Protein AF-A0A661SAR0-F1 (afdb_monomer_lite)

pLDDT: mean 76.72, std 15.43, range [34.41, 94.94]

Secondary structure (DSSP, 8-state):
---SSTTS-HHHHHHHHHHHHHHHH---TT------HHHHHHHHHHHHHHHHHTS-HHHHTTTS-HHHHTTT--HHHHHHTS-HHHHHHHHHHHHHHHT-

Sequence (100 aa):
MGKGFSSLSSRLQWFLEGLLHFLFTMGGEDMEIEITPDDVMKIGRKWQQAVLSGLTQKECLTGIPLKERLTGFELKDILAEFSPEEVEACLKKLKKRQRK

Radius of gyration: 23.06 Å; chains: 1; bounding box: 54×29×59 Å

Structure (mmCIF, N/CA/C/O backbone):
data_AF-A0A661SAR0-F1
#
_entry.id   AF-A0A661SAR0-F1
#
loop_
_atom_site.group_PDB
_atom_site.id
_atom_site.type_symbol
_atom_site.label_atom_id
_atom_site.label_alt_id
_atom_site.label_comp_id
_atom_site.label_asym_id
_atom_site.label_entity_id
_atom_site.label_seq_id
_atom_site.pdbx_PDB_ins_code
_atom_site.Cartn_x
_atom_site.Cartn_y
_atom_site.Cartn_z
_atom_site.occupancy
_atom_site.B_iso_or_equiv
_atom_site.auth_seq_id
_atom_site.auth_comp_id
_atom_site.auth_asym_id
_atom_site.auth_atom_id
_atom_site.pdbx_PDB_model_num
ATOM 1 N N . MET A 1 1 ? -6.068 13.661 -17.547 1.00 34.41 1 MET A N 1
ATOM 2 C CA . MET A 1 1 ? -4.591 13.606 -17.458 1.00 34.41 1 MET A CA 1
ATOM 3 C C . MET A 1 1 ? -4.216 13.123 -16.066 1.00 34.41 1 MET A C 1
ATOM 5 O O . MET A 1 1 ? -4.559 13.782 -15.091 1.00 34.41 1 MET A O 1
ATOM 9 N N . GLY A 1 2 ? -3.677 11.906 -15.967 1.00 39.69 2 GLY A N 1
ATOM 10 C CA . GLY A 1 2 ? -3.493 11.188 -14.703 1.00 39.69 2 GLY A CA 1
ATOM 11 C C . GLY A 1 2 ? -2.361 11.762 -13.850 1.00 39.69 2 GLY A C 1
ATOM 12 O O . GLY A 1 2 ? -1.243 11.928 -14.323 1.00 39.69 2 GLY A O 1
ATOM 13 N N . LYS A 1 3 ? -2.653 12.023 -12.573 1.00 41.69 3 LYS A N 1
ATOM 14 C CA . LYS A 1 3 ? -1.710 12.463 -11.529 1.00 41.69 3 LYS A CA 1
ATOM 15 C C . LYS A 1 3 ? -0.829 11.303 -11.021 1.00 41.69 3 LYS A C 1
ATOM 17 O O . LYS A 1 3 ? -0.718 11.098 -9.820 1.00 41.69 3 LYS A O 1
ATOM 22 N N . GLY A 1 4 ? -0.269 10.498 -11.926 1.00 49.50 4 GLY A N 1
ATOM 23 C CA . GLY A 1 4 ? 0.465 9.273 -11.570 1.00 49.50 4 GLY A CA 1
ATOM 24 C C . GLY A 1 4 ? 1.866 9.518 -10.999 1.00 49.50 4 GLY A C 1
ATOM 25 O O . GLY A 1 4 ? 2.339 8.729 -10.192 1.00 49.50 4 GLY A O 1
ATOM 26 N N . PHE A 1 5 ? 2.509 10.630 -11.373 1.00 48.22 5 PHE A N 1
ATOM 27 C CA . PHE A 1 5 ? 3.904 10.930 -11.005 1.00 48.22 5 PHE A CA 1
ATOM 28 C C . PHE A 1 5 ? 4.059 12.091 -10.013 1.00 48.22 5 PHE A C 1
ATOM 30 O O . PHE A 1 5 ? 5.106 12.242 -9.394 1.00 48.22 5 PHE A O 1
ATOM 37 N N . SER A 1 6 ? 3.009 12.887 -9.802 1.00 48.53 6 SER A N 1
ATOM 38 C CA . SER A 1 6 ? 3.043 14.103 -8.975 1.00 48.53 6 SER A CA 1
ATOM 39 C C . SER A 1 6 ? 3.089 13.855 -7.458 1.00 48.53 6 SER A C 1
ATOM 41 O O . SER A 1 6 ? 3.117 14.814 -6.693 1.00 48.53 6 SER A O 1
ATOM 43 N N . SER A 1 7 ? 3.055 12.596 -7.010 1.00 51.66 7 SER A N 1
ATOM 44 C CA . SER A 1 7 ? 3.218 12.214 -5.598 1.00 51.66 7 SER A CA 1
ATOM 45 C C . SER A 1 7 ? 4.611 11.668 -5.270 1.00 51.66 7 SER A C 1
ATOM 47 O O . SER A 1 7 ? 4.853 11.279 -4.129 1.00 51.66 7 SER A O 1
ATOM 49 N N . LEU A 1 8 ? 5.520 11.594 -6.247 1.00 56.88 8 LEU A N 1
ATOM 50 C CA . LEU A 1 8 ? 6.903 11.195 -6.001 1.00 56.88 8 LEU A CA 1
ATOM 51 C C . LEU A 1 8 ? 7.660 12.376 -5.388 1.00 56.88 8 LEU A C 1
ATOM 53 O O . LEU A 1 8 ? 7.416 13.532 -5.732 1.00 56.88 8 LEU A O 1
ATOM 57 N N . SER A 1 9 ? 8.580 12.098 -4.462 1.00 68.31 9 SER A N 1
ATOM 58 C CA . SER A 1 9 ? 9.439 13.154 -3.926 1.00 68.31 9 SER A CA 1
ATOM 59 C C . SER A 1 9 ? 10.202 13.818 -5.075 1.00 68.31 9 SER A C 1
ATOM 61 O O . SER A 1 9 ? 10.620 13.145 -6.019 1.00 68.31 9 SER A O 1
ATOM 63 N N . SER A 1 10 ? 10.420 15.131 -4.999 1.00 66.25 10 SER A N 1
ATOM 64 C CA . SER A 1 10 ? 11.092 15.890 -6.065 1.00 66.25 10 SER A CA 1
ATOM 65 C C . SER A 1 10 ? 12.470 15.313 -6.424 1.00 66.25 10 SER A C 1
ATOM 67 O O . SER A 1 10 ? 12.902 15.410 -7.567 1.00 66.25 10 SER A O 1
ATOM 69 N N . ARG A 1 11 ? 13.134 14.638 -5.472 1.00 58.91 11 ARG A N 1
ATOM 70 C CA . ARG A 1 11 ? 14.378 13.886 -5.703 1.00 58.91 11 ARG A CA 1
ATOM 71 C C . ARG A 1 11 ? 14.185 12.637 -6.559 1.00 58.91 11 ARG A C 1
ATOM 73 O O . ARG A 1 11 ? 15.018 12.374 -7.417 1.00 58.91 11 ARG A O 1
ATOM 80 N N . LEU A 1 12 ? 13.123 11.868 -6.326 1.00 68.00 12 LEU A N 1
ATOM 81 C CA . LEU A 1 12 ? 12.833 10.670 -7.108 1.00 68.00 12 LEU A CA 1
ATOM 82 C C . LEU A 1 12 ? 12.342 11.041 -8.509 1.00 68.00 12 LEU A C 1
ATOM 84 O O . LEU A 1 12 ? 12.770 10.418 -9.469 1.00 68.00 12 LEU A O 1
ATOM 88 N N . GLN A 1 13 ? 11.528 12.091 -8.645 1.00 65.38 13 GLN A N 1
ATOM 89 C CA . GLN A 1 13 ? 11.133 12.593 -9.961 1.00 65.38 13 GLN A CA 1
ATOM 90 C C . GLN A 1 13 ? 12.352 13.057 -10.771 1.00 65.38 13 GLN A C 1
ATOM 92 O O . GLN A 1 13 ? 12.526 12.605 -11.897 1.00 65.38 13 GLN A O 1
ATOM 97 N N . TRP A 1 14 ? 13.240 13.860 -10.171 1.00 71.12 14 TRP A N 1
ATOM 98 C CA . TRP A 1 14 ? 14.493 14.278 -10.808 1.00 71.12 14 TRP A CA 1
ATOM 99 C C . TRP A 1 14 ? 15.385 13.087 -11.183 1.00 71.12 14 TRP A C 1
ATOM 101 O O . TRP A 1 14 ? 15.951 13.056 -12.270 1.00 71.12 14 TRP A O 1
ATOM 111 N N . PHE A 1 15 ? 15.482 12.078 -10.313 1.00 75.56 15 PHE A N 1
ATOM 112 C CA . PHE A 1 15 ? 16.253 10.866 -10.591 1.00 75.56 15 PHE A CA 1
ATOM 113 C C . PHE A 1 15 ? 15.663 10.058 -11.754 1.00 75.56 15 PHE A C 1
ATOM 115 O O . PHE A 1 15 ? 16.409 9.586 -12.603 1.00 75.56 15 PHE A O 1
ATOM 122 N N . LEU A 1 16 ? 14.338 9.916 -11.816 1.00 75.00 16 LEU A N 1
ATOM 123 C CA . LEU A 1 16 ? 13.649 9.203 -12.892 1.00 75.00 16 LEU A CA 1
ATOM 124 C C . LEU A 1 16 ? 13.724 9.953 -14.221 1.00 75.00 16 LEU A C 1
ATOM 126 O O . LEU A 1 16 ? 13.999 9.335 -15.245 1.00 75.00 16 LEU A O 1
ATOM 130 N N . GLU A 1 17 ? 13.525 11.270 -14.205 1.00 71.31 17 GLU A N 1
ATOM 131 C CA . GLU A 1 17 ? 13.712 12.127 -15.378 1.00 71.31 17 GLU A CA 1
ATOM 132 C C . GLU A 1 17 ? 15.163 12.077 -15.857 1.00 71.31 17 GLU A C 1
ATOM 134 O O . GLU A 1 17 ? 15.395 11.904 -17.047 1.00 71.31 17 GLU A O 1
ATOM 139 N N . GLY A 1 18 ? 16.136 12.135 -14.944 1.00 72.62 18 GLY A N 1
ATOM 140 C CA . GLY A 1 18 ? 17.557 12.014 -15.263 1.00 72.62 18 GLY A CA 1
ATOM 141 C C . GLY A 1 18 ? 17.934 10.638 -15.809 1.00 72.62 18 GLY A C 1
ATOM 142 O O . GLY A 1 18 ? 18.691 10.554 -16.768 1.00 72.62 18 GLY A O 1
ATOM 143 N N . LEU A 1 19 ? 17.377 9.562 -15.251 1.00 72.94 19 LEU A N 1
ATOM 144 C CA . LEU A 1 19 ? 17.619 8.193 -15.707 1.00 72.94 19 LEU A CA 1
ATOM 145 C C . LEU A 1 19 ? 16.990 7.934 -17.078 1.00 72.94 19 LEU A C 1
ATOM 147 O O . LEU A 1 19 ? 17.642 7.349 -17.936 1.00 72.94 19 LEU A O 1
ATOM 151 N N . LEU A 1 20 ? 15.753 8.383 -17.305 1.00 71.75 20 LEU A N 1
ATOM 152 C CA . LEU A 1 20 ? 15.110 8.294 -18.616 1.00 71.75 20 LEU A CA 1
ATOM 153 C C . LEU A 1 20 ? 15.864 9.152 -19.625 1.00 71.75 20 LEU A C 1
ATOM 155 O O . LEU A 1 20 ? 16.216 8.657 -20.687 1.00 71.75 20 LEU A O 1
ATOM 159 N N . HIS A 1 21 ? 16.181 10.402 -19.281 1.00 65.38 21 HIS A N 1
ATOM 160 C CA . HIS A 1 21 ? 16.972 11.271 -20.141 1.00 65.38 21 HIS A CA 1
ATOM 161 C C . HIS A 1 21 ? 18.305 10.616 -20.490 1.00 65.38 21 HIS A C 1
ATOM 163 O O . HIS A 1 21 ? 18.614 10.526 -21.666 1.00 65.38 21 HIS A O 1
ATOM 169 N N . PHE A 1 22 ? 19.042 10.070 -19.521 1.00 62.88 22 PHE A N 1
ATOM 170 C CA . PHE A 1 22 ? 20.293 9.343 -19.744 1.00 62.88 22 PHE A CA 1
ATOM 171 C C . PHE A 1 22 ? 20.112 8.123 -20.656 1.00 62.88 22 PHE A C 1
ATOM 173 O O . PHE A 1 22 ? 20.861 7.978 -21.614 1.00 62.88 22 PHE A O 1
ATOM 180 N N . LEU A 1 23 ? 19.098 7.284 -20.423 1.00 60.62 23 LEU A N 1
ATOM 181 C CA . LEU A 1 23 ? 18.803 6.121 -21.272 1.00 60.62 23 LEU A CA 1
ATOM 182 C C . LEU A 1 23 ? 18.413 6.520 -22.705 1.00 60.62 23 LEU A C 1
ATOM 184 O O . LEU A 1 23 ? 18.756 5.809 -23.641 1.00 60.62 23 LEU A O 1
ATOM 188 N N . PHE A 1 24 ? 17.735 7.658 -22.882 1.00 60.47 24 PHE A N 1
ATOM 189 C CA . PHE A 1 24 ? 17.314 8.168 -24.191 1.00 60.47 24 PHE A CA 1
ATOM 190 C C . PHE A 1 24 ? 18.344 9.094 -24.869 1.00 60.47 24 PHE A C 1
ATOM 192 O O . PHE A 1 24 ? 18.229 9.331 -26.066 1.00 60.47 24 PHE A O 1
ATOM 199 N N . THR A 1 25 ? 19.345 9.615 -24.147 1.00 57.81 25 THR A N 1
ATOM 200 C CA . THR A 1 25 ? 20.407 10.495 -24.693 1.00 57.81 25 THR A CA 1
ATOM 201 C C . THR A 1 25 ? 21.759 9.812 -24.848 1.00 57.81 25 THR A C 1
ATOM 203 O O . THR A 1 25 ? 22.524 10.208 -25.718 1.00 57.81 25 THR A O 1
ATOM 206 N N . MET A 1 26 ? 22.036 8.740 -24.098 1.00 47.00 26 MET A N 1
ATOM 207 C CA . MET A 1 26 ? 23.138 7.804 -24.378 1.00 47.00 26 MET A CA 1
ATOM 208 C C . MET A 1 26 ? 22.788 6.821 -25.511 1.00 47.00 26 MET A C 1
ATOM 210 O O . MET A 1 26 ? 23.450 5.801 -25.673 1.00 47.00 26 MET A O 1
ATOM 214 N N . GLY A 1 27 ? 21.762 7.123 -26.312 1.00 48.62 27 GLY A N 1
ATOM 215 C CA . GLY A 1 27 ? 21.575 6.571 -27.652 1.00 48.62 27 GLY A CA 1
ATOM 216 C C . GLY A 1 27 ? 22.515 7.266 -28.633 1.00 48.62 27 GLY A C 1
ATOM 217 O O . GLY A 1 27 ? 22.067 7.981 -29.524 1.00 48.62 27 GLY A O 1
ATOM 218 N N . GLY A 1 28 ? 23.822 7.121 -28.410 1.00 49.75 28 GLY A N 1
ATOM 219 C CA . GLY A 1 28 ? 24.812 7.345 -29.457 1.00 49.75 28 GLY A CA 1
ATOM 220 C C . GLY A 1 28 ? 24.720 6.221 -30.488 1.00 49.75 28 GLY A C 1
ATOM 221 O O . GLY A 1 28 ? 24.286 5.119 -30.151 1.00 49.75 28 GLY A O 1
ATOM 222 N N . GLU A 1 29 ? 25.089 6.539 -31.728 1.00 50.44 29 GLU A N 1
ATOM 223 C CA . GLU A 1 29 ? 25.201 5.622 -32.871 1.00 50.44 29 GLU A CA 1
ATOM 224 C C . GLU A 1 29 ? 25.722 4.243 -32.397 1.00 50.44 29 GLU A C 1
ATOM 226 O O . GLU A 1 29 ? 26.776 4.177 -31.774 1.00 50.44 29 GLU A O 1
ATOM 231 N N . ASP A 1 30 ? 24.950 3.172 -32.627 1.00 53.00 30 ASP A N 1
ATOM 232 C CA . ASP A 1 30 ? 25.232 1.759 -32.273 1.00 53.00 30 ASP A CA 1
ATOM 233 C C . ASP A 1 30 ? 24.760 1.208 -30.907 1.00 53.00 30 ASP A C 1
ATOM 235 O O . ASP A 1 30 ? 25.332 0.253 -30.381 1.00 53.00 30 ASP A O 1
ATOM 239 N N . MET A 1 31 ? 23.659 1.707 -30.341 1.00 58.75 31 MET A N 1
ATOM 240 C CA . MET A 1 31 ? 22.945 0.997 -29.263 1.00 58.75 31 MET A CA 1
ATOM 241 C C . MET A 1 31 ? 21.532 0.607 -29.706 1.00 58.75 31 MET A C 1
ATOM 243 O O . MET A 1 31 ? 20.546 1.270 -29.387 1.00 58.75 31 MET A O 1
ATOM 247 N N . GLU A 1 32 ? 21.434 -0.509 -30.430 1.00 59.59 32 GLU A N 1
ATOM 248 C CA . GLU A 1 32 ? 20.175 -1.210 -30.713 1.00 59.59 32 GLU A CA 1
ATOM 249 C C . GLU A 1 32 ? 19.711 -1.926 -29.428 1.00 59.59 32 GLU A C 1
ATOM 251 O O . GLU A 1 32 ? 19.796 -3.142 -29.275 1.00 59.59 32 GLU A O 1
ATOM 256 N N . ILE A 1 33 ? 19.311 -1.149 -28.415 1.00 60.91 33 ILE A N 1
ATOM 257 C CA . ILE A 1 33 ? 18.759 -1.710 -27.179 1.00 60.91 33 ILE A CA 1
ATOM 258 C C . ILE A 1 33 ? 17.315 -2.113 -27.476 1.00 60.91 33 ILE A C 1
ATOM 260 O O . ILE A 1 33 ? 16.384 -1.319 -27.324 1.00 60.91 33 ILE A O 1
ATOM 264 N N . GLU A 1 34 ? 17.124 -3.364 -27.885 1.00 67.56 34 GLU A N 1
ATOM 265 C CA . GLU A 1 34 ? 15.803 -3.983 -27.924 1.00 67.56 34 GLU A CA 1
ATOM 266 C C . GLU A 1 34 ? 15.291 -4.169 -26.490 1.00 67.56 34 GLU A C 1
ATOM 268 O O . GLU A 1 34 ? 15.553 -5.171 -25.826 1.00 67.56 34 GLU A O 1
ATOM 273 N N . ILE A 1 35 ? 14.567 -3.173 -25.975 1.00 71.38 35 ILE A N 1
ATOM 274 C CA . ILE A 1 35 ? 13.837 -3.327 -24.717 1.00 71.38 35 ILE A CA 1
ATOM 275 C C . ILE A 1 35 ? 12.591 -4.155 -25.005 1.00 71.38 35 ILE A C 1
ATOM 277 O O . ILE A 1 35 ? 11.602 -3.662 -25.554 1.00 71.38 35 ILE A O 1
ATOM 281 N N . THR A 1 36 ? 12.623 -5.418 -24.597 1.00 82.81 36 THR A N 1
ATOM 282 C CA . THR A 1 36 ? 11.455 -6.289 -24.702 1.00 82.81 36 THR A CA 1
ATOM 283 C C . THR A 1 36 ? 10.411 -5.936 -23.633 1.00 82.81 36 THR A C 1
ATOM 285 O O . THR A 1 36 ? 10.742 -5.360 -22.587 1.00 82.81 36 THR A O 1
ATOM 288 N N . PRO A 1 37 ? 9.133 -6.314 -23.822 1.00 82.12 37 PRO A N 1
ATOM 289 C CA . PRO A 1 37 ? 8.129 -6.196 -22.765 1.00 82.12 37 PRO A CA 1
ATOM 290 C C . PRO A 1 37 ? 8.557 -6.867 -21.449 1.00 82.12 37 PRO A C 1
ATOM 292 O O . PRO A 1 37 ? 8.277 -6.347 -20.367 1.00 82.12 37 PRO A O 1
ATOM 295 N N . ASP A 1 38 ? 9.288 -7.980 -21.527 1.00 82.44 38 ASP A N 1
ATOM 296 C CA . ASP A 1 38 ? 9.787 -8.696 -20.352 1.00 82.44 38 ASP A CA 1
ATOM 297 C C . ASP A 1 38 ? 10.835 -7.889 -19.579 1.00 82.44 38 ASP A C 1
ATOM 299 O O . ASP A 1 38 ? 10.827 -7.885 -18.340 1.00 82.44 38 ASP A O 1
ATOM 303 N N . ASP A 1 39 ? 11.690 -7.147 -20.283 1.00 77.81 39 ASP A N 1
ATOM 304 C CA . ASP A 1 39 ? 12.679 -6.263 -19.667 1.00 77.81 39 ASP A CA 1
ATOM 305 C C . ASP A 1 39 ? 12.014 -5.096 -18.937 1.00 77.81 39 ASP A C 1
ATOM 307 O O . ASP A 1 39 ? 12.367 -4.806 -17.787 1.00 77.81 39 ASP A O 1
ATOM 311 N N . VAL A 1 40 ? 10.978 -4.492 -19.532 1.00 78.56 40 VAL A N 1
ATOM 312 C CA . VAL A 1 40 ? 10.165 -3.460 -18.865 1.00 78.56 40 VAL A CA 1
ATOM 313 C C . VAL A 1 40 ? 9.528 -4.018 -17.595 1.00 78.56 40 VAL A C 1
ATOM 315 O O . VAL A 1 40 ? 9.614 -3.401 -16.531 1.00 78.56 40 VAL A O 1
ATOM 318 N N . MET A 1 41 ? 8.944 -5.217 -17.665 1.00 85.38 41 MET A N 1
ATOM 319 C CA . MET A 1 41 ? 8.324 -5.860 -16.504 1.00 85.38 41 MET A CA 1
ATOM 320 C C . MET A 1 41 ? 9.351 -6.182 -15.413 1.00 85.38 41 MET A C 1
ATOM 322 O O . MET A 1 41 ? 9.071 -6.029 -14.220 1.00 85.38 41 MET A O 1
ATOM 326 N N . LYS A 1 42 ? 10.564 -6.594 -15.791 1.00 79.94 42 LYS A N 1
ATOM 327 C CA . LYS A 1 42 ? 11.665 -6.862 -14.857 1.00 79.94 42 LYS A CA 1
ATOM 328 C C . LYS A 1 42 ? 12.139 -5.589 -14.155 1.00 79.94 42 LYS A C 1
ATOM 330 O O . LYS A 1 42 ? 12.349 -5.618 -12.941 1.00 79.94 42 LYS A O 1
ATOM 335 N N . ILE A 1 43 ? 12.284 -4.484 -14.884 1.00 80.19 43 ILE A N 1
ATOM 336 C CA . ILE A 1 43 ? 12.641 -3.175 -14.317 1.00 80.19 43 ILE A CA 1
ATOM 337 C C . ILE A 1 43 ? 11.521 -2.681 -13.394 1.00 80.19 43 ILE A C 1
ATOM 339 O O . ILE A 1 43 ? 11.792 -2.311 -12.251 1.00 80.19 43 ILE A O 1
ATOM 343 N N . GLY A 1 44 ? 10.265 -2.778 -13.838 1.00 82.06 44 GLY A N 1
ATOM 344 C CA . GLY A 1 44 ? 9.089 -2.411 -13.053 1.00 82.06 44 GLY A CA 1
ATO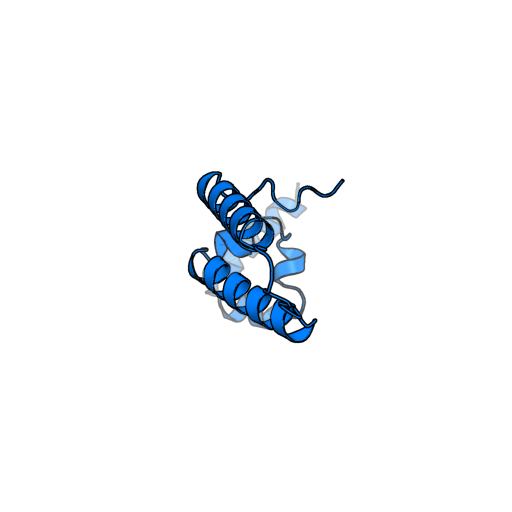M 345 C C . GLY A 1 44 ? 9.016 -3.150 -11.717 1.00 82.06 44 GLY A C 1
ATOM 346 O O . GLY A 1 44 ? 8.821 -2.516 -10.683 1.00 82.06 44 GLY A O 1
ATOM 347 N N . ARG A 1 45 ? 9.277 -4.465 -11.696 1.00 83.44 45 ARG A N 1
ATOM 348 C CA . ARG A 1 45 ? 9.342 -5.246 -10.445 1.00 83.44 45 ARG A CA 1
ATOM 349 C C . ARG A 1 45 ? 10.441 -4.760 -9.500 1.00 83.44 45 ARG A C 1
ATOM 351 O O . ARG A 1 45 ? 10.201 -4.640 -8.300 1.00 83.44 45 ARG A O 1
ATOM 358 N N . LYS A 1 46 ? 11.634 -4.447 -10.021 1.00 77.31 46 LYS A N 1
ATOM 359 C CA . LYS A 1 46 ? 12.737 -3.909 -9.201 1.00 77.31 46 LYS A CA 1
ATOM 360 C C . LYS A 1 46 ? 12.367 -2.566 -8.578 1.00 77.31 46 LYS A C 1
ATOM 362 O O . LYS A 1 46 ? 12.654 -2.331 -7.408 1.00 77.31 46 LYS A O 1
ATOM 367 N N . TRP A 1 47 ? 11.708 -1.700 -9.341 1.00 78.25 47 TRP A N 1
ATOM 368 C CA . TRP A 1 47 ? 11.256 -0.402 -8.849 1.00 78.25 47 TRP A CA 1
ATOM 369 C C . TRP A 1 47 ? 10.132 -0.547 -7.835 1.00 78.25 47 TRP A C 1
ATOM 371 O O . TRP A 1 47 ? 10.184 0.088 -6.788 1.00 78.25 47 TRP A O 1
ATOM 381 N N . GLN A 1 48 ? 9.162 -1.425 -8.096 1.00 81.88 48 GLN A N 1
ATOM 382 C CA . GLN A 1 48 ? 8.103 -1.753 -7.148 1.00 81.88 48 GLN A CA 1
ATOM 383 C C . GLN A 1 48 ? 8.700 -2.196 -5.810 1.00 81.88 48 GLN A C 1
ATOM 385 O O . GLN A 1 48 ? 8.311 -1.677 -4.770 1.00 81.88 48 GLN A O 1
ATOM 390 N N . GLN A 1 49 ? 9.675 -3.105 -5.829 1.00 78.81 49 GLN A N 1
ATOM 391 C CA . GLN A 1 49 ? 10.338 -3.564 -4.613 1.00 78.81 49 GLN A CA 1
ATOM 392 C C . GLN A 1 49 ? 11.084 -2.428 -3.901 1.00 78.81 49 GLN A C 1
ATOM 394 O O . GLN A 1 49 ? 10.931 -2.276 -2.692 1.00 78.81 49 GLN A O 1
ATOM 399 N N . ALA A 1 50 ? 11.847 -1.611 -4.633 1.00 76.06 50 ALA A N 1
ATOM 400 C CA . ALA A 1 50 ? 12.582 -0.485 -4.061 1.00 76.06 50 ALA A CA 1
ATOM 401 C C . ALA A 1 50 ? 11.642 0.546 -3.415 1.00 76.06 50 ALA A C 1
ATOM 403 O O . ALA A 1 50 ? 11.859 0.951 -2.274 1.00 76.06 50 ALA A O 1
ATOM 404 N N . VAL A 1 51 ? 10.559 0.911 -4.105 1.00 78.00 51 VAL A N 1
ATOM 405 C CA . VAL A 1 51 ? 9.548 1.845 -3.596 1.00 78.00 51 VAL A CA 1
ATOM 406 C C . VAL A 1 51 ? 8.860 1.265 -2.364 1.00 78.00 51 VAL A C 1
ATOM 408 O O . VAL A 1 51 ? 8.836 1.920 -1.330 1.00 78.00 51 VAL A O 1
ATOM 411 N N . LEU A 1 52 ? 8.360 0.027 -2.429 1.00 81.38 52 LEU A N 1
ATOM 412 C CA . LEU A 1 52 ? 7.667 -0.597 -1.297 1.00 81.38 52 LEU A CA 1
ATOM 413 C C . LEU A 1 52 ? 8.585 -0.804 -0.086 1.00 81.38 52 LEU A C 1
ATOM 415 O O . LEU A 1 52 ? 8.123 -0.672 1.041 1.00 81.38 52 LEU A O 1
ATOM 419 N N . SER A 1 53 ? 9.876 -1.079 -0.296 1.00 79.69 53 SER A N 1
ATOM 420 C CA . SER A 1 53 ? 10.842 -1.242 0.800 1.00 79.69 53 SER A CA 1
ATOM 421 C C . SER A 1 53 ? 11.113 0.050 1.575 1.00 79.69 53 SER A C 1
ATOM 423 O O . SER A 1 53 ? 11.515 -0.006 2.735 1.00 79.69 53 SER A O 1
ATOM 425 N N . GLY A 1 54 ? 10.888 1.208 0.947 1.00 78.12 54 GLY A N 1
ATOM 426 C CA . GLY A 1 54 ? 11.069 2.518 1.566 1.00 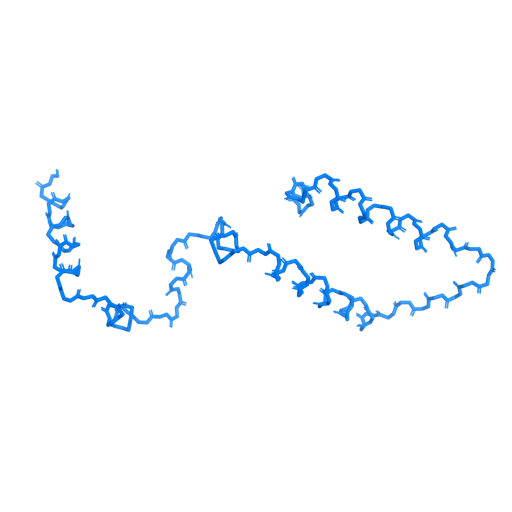78.12 54 GLY A CA 1
ATOM 427 C C . GLY A 1 54 ? 9.809 3.090 2.217 1.00 78.12 54 GLY A C 1
ATOM 428 O O . GLY A 1 54 ? 9.895 4.148 2.834 1.00 78.12 54 GLY A O 1
ATOM 429 N N . LEU A 1 55 ? 8.653 2.433 2.071 1.00 81.81 55 LEU A N 1
ATOM 430 C CA . LEU A 1 55 ? 7.370 2.918 2.581 1.00 81.81 55 LEU A CA 1
ATOM 431 C C . LEU A 1 55 ? 6.945 2.159 3.837 1.00 81.81 55 LEU A C 1
ATOM 433 O O . LEU A 1 55 ? 7.059 0.938 3.937 1.00 81.81 55 LEU A O 1
ATOM 437 N N . THR A 1 56 ? 6.369 2.883 4.791 1.00 85.88 56 THR A N 1
ATOM 438 C CA . THR A 1 56 ? 5.664 2.271 5.919 1.00 85.88 56 THR A CA 1
ATOM 439 C C . THR A 1 56 ? 4.339 1.660 5.460 1.00 85.88 56 THR A C 1
ATOM 441 O O . THR A 1 56 ? 3.715 2.109 4.496 1.00 85.88 56 THR A O 1
ATOM 444 N N . GLN A 1 57 ? 3.824 0.683 6.213 1.00 82.38 57 GLN A N 1
ATOM 445 C CA . GLN A 1 57 ? 2.515 0.078 5.931 1.00 82.38 57 GLN A CA 1
ATOM 446 C C . GLN A 1 57 ? 1.392 1.129 5.845 1.00 82.38 57 GLN A C 1
ATOM 448 O O . GLN A 1 57 ? 0.480 1.018 5.026 1.00 82.38 57 GLN A O 1
ATOM 453 N N . LYS A 1 58 ? 1.469 2.186 6.663 1.00 83.44 58 LYS A N 1
ATOM 454 C CA . LYS A 1 58 ? 0.506 3.292 6.649 1.00 83.44 58 LYS A CA 1
ATOM 455 C C . LYS A 1 58 ? 0.559 4.079 5.339 1.00 83.44 58 LYS A C 1
ATOM 457 O O . LYS A 1 58 ? -0.492 4.424 4.800 1.00 83.44 58 LYS A O 1
ATOM 462 N N . GLU A 1 59 ? 1.753 4.356 4.830 1.00 84.06 59 GLU A N 1
ATOM 463 C CA . GLU A 1 59 ? 1.946 5.071 3.566 1.00 84.06 59 GLU A CA 1
ATOM 464 C C . GLU A 1 59 ? 1.466 4.230 2.383 1.00 84.06 59 GLU A C 1
ATOM 466 O O . GLU A 1 59 ? 0.704 4.736 1.565 1.00 84.06 59 GLU A O 1
ATOM 471 N N . CYS A 1 60 ? 1.774 2.928 2.362 1.00 83.06 60 CYS A N 1
ATOM 472 C CA . CYS A 1 60 ? 1.278 2.002 1.336 1.00 83.06 60 CYS A CA 1
ATOM 473 C C . CYS A 1 60 ? -0.255 1.945 1.260 1.00 83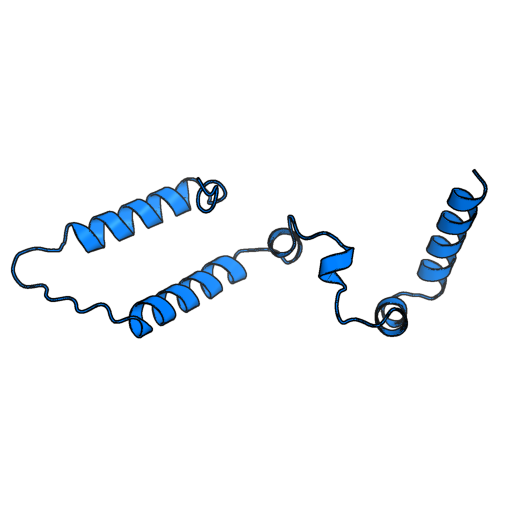.06 60 CYS A C 1
ATOM 475 O O . CYS A 1 60 ? -0.821 1.780 0.185 1.00 83.06 60 CYS A O 1
ATOM 477 N N . LEU A 1 61 ? -0.938 2.077 2.399 1.00 86.81 61 LEU A N 1
ATOM 478 C CA . LEU A 1 61 ? -2.400 2.023 2.467 1.00 86.81 61 LEU A CA 1
ATOM 479 C C . LEU A 1 61 ? -3.062 3.401 2.311 1.00 86.81 61 LEU A C 1
ATOM 481 O O . LEU A 1 61 ? -4.292 3.507 2.353 1.00 86.81 61 LEU A O 1
ATOM 485 N N . THR A 1 62 ? -2.280 4.473 2.167 1.00 87.44 62 THR A N 1
ATOM 486 C CA . THR A 1 62 ? -2.810 5.835 2.050 1.00 87.44 62 THR A CA 1
ATOM 487 C C . THR A 1 62 ? -3.683 5.961 0.801 1.00 87.44 62 THR A C 1
ATOM 489 O O . THR A 1 62 ? -3.336 5.486 -0.272 1.00 87.44 62 THR A O 1
ATOM 492 N N . GLY A 1 63 ? -4.858 6.576 0.949 1.00 85.88 63 GLY A N 1
ATOM 493 C CA . GLY A 1 63 ? -5.838 6.714 -0.135 1.00 85.88 63 GLY A CA 1
ATOM 494 C C . GLY A 1 63 ? -6.772 5.514 -0.323 1.00 85.88 63 GLY A C 1
ATOM 495 O O . GLY A 1 63 ? -7.831 5.693 -0.913 1.00 85.88 63 GLY A O 1
ATOM 496 N N . ILE A 1 64 ? -6.461 4.339 0.242 1.00 89.81 64 ILE A N 1
ATOM 497 C CA . ILE A 1 64 ? -7.362 3.176 0.218 1.00 89.81 64 ILE A CA 1
ATOM 498 C C . ILE A 1 64 ? -8.365 3.289 1.380 1.00 89.81 64 ILE A C 1
ATOM 500 O O . ILE A 1 64 ? -7.927 3.335 2.540 1.00 89.81 64 ILE A O 1
ATOM 504 N N . PRO A 1 65 ? -9.689 3.320 1.135 1.00 91.31 65 PRO A N 1
ATOM 505 C CA . PRO A 1 65 ? -10.708 3.304 2.183 1.00 91.31 65 PRO A CA 1
ATOM 506 C C . PRO A 1 65 ? -10.600 2.066 3.078 1.00 91.31 65 PRO A C 1
ATOM 508 O O . PRO A 1 65 ? -10.321 0.969 2.603 1.00 91.31 65 PRO A O 1
ATOM 511 N N . LEU A 1 66 ? -10.899 2.202 4.375 1.00 86.75 66 LEU A N 1
ATOM 512 C CA . LEU A 1 66 ? -10.805 1.082 5.327 1.00 86.75 66 LEU A CA 1
ATOM 513 C C . LEU A 1 66 ? -11.626 -0.143 4.891 1.00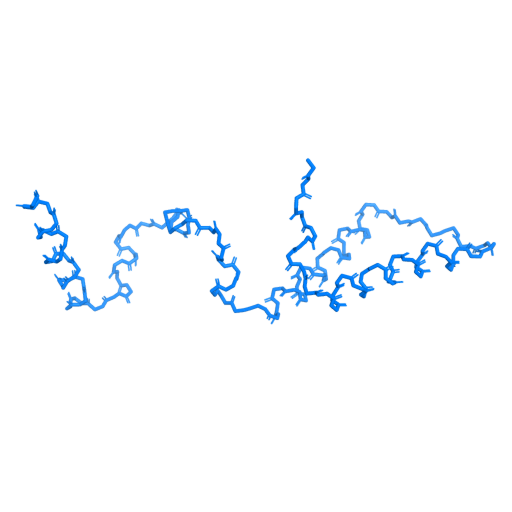 86.75 66 LEU A C 1
ATOM 515 O O . LEU A 1 66 ? -11.166 -1.269 5.039 1.00 86.75 66 LEU A O 1
ATOM 519 N N . LYS A 1 67 ? -12.814 0.080 4.314 1.00 88.00 67 LYS A N 1
ATOM 520 C CA . LYS A 1 67 ? -13.675 -0.992 3.798 1.00 88.00 67 LYS A CA 1
ATOM 521 C C . LYS A 1 67 ? -12.975 -1.822 2.722 1.00 88.00 67 LYS A C 1
ATOM 523 O O . LYS A 1 67 ? -13.110 -3.036 2.724 1.00 88.00 67 LYS A O 1
ATOM 528 N N . GLU A 1 68 ? -12.220 -1.174 1.840 1.00 91.19 68 GLU A N 1
ATOM 529 C CA . GLU A 1 68 ? -11.497 -1.854 0.766 1.00 91.19 68 GLU A CA 1
ATOM 530 C C . GLU A 1 68 ? -10.293 -2.627 1.307 1.00 91.19 68 GLU A C 1
ATOM 532 O O . GLU A 1 68 ? -10.076 -3.763 0.897 1.00 91.19 68 GLU A O 1
ATOM 537 N N . ARG A 1 69 ? -9.579 -2.073 2.299 1.00 89.94 69 ARG A N 1
ATOM 538 C CA . ARG A 1 69 ? -8.446 -2.752 2.963 1.00 89.94 69 ARG A CA 1
ATOM 539 C C . ARG A 1 69 ? -8.836 -4.067 3.634 1.00 89.94 69 ARG A C 1
ATOM 541 O O . ARG A 1 69 ? -8.005 -4.956 3.745 1.00 89.94 69 ARG A O 1
ATOM 548 N N . LEU A 1 70 ? -10.076 -4.153 4.112 1.00 90.88 70 LEU A N 1
ATOM 549 C CA . LEU A 1 70 ? -10.618 -5.324 4.802 1.00 90.88 70 LEU A CA 1
ATOM 550 C C . LEU A 1 70 ? -11.392 -6.259 3.858 1.00 90.88 70 LEU A C 1
ATOM 552 O O . LEU A 1 70 ? -12.008 -7.219 4.314 1.00 90.88 70 LEU A O 1
ATOM 556 N N . THR A 1 71 ? -11.388 -5.998 2.547 1.00 91.94 71 THR A N 1
ATOM 557 C CA . THR A 1 71 ? -12.050 -6.877 1.574 1.00 91.94 71 THR A CA 1
ATOM 558 C C . THR A 1 71 ? -11.384 -8.248 1.581 1.00 91.94 71 THR A C 1
ATOM 560 O O . THR A 1 71 ? -10.165 -8.343 1.477 1.00 91.94 71 THR A O 1
ATOM 563 N N . GLY A 1 72 ? -12.187 -9.307 1.680 1.00 90.56 72 GLY A N 1
ATOM 564 C CA . GLY A 1 72 ? -11.697 -10.687 1.713 1.00 90.56 72 GLY A CA 1
ATOM 565 C C . GLY A 1 72 ? -11.373 -11.218 3.112 1.00 90.56 72 GLY A C 1
ATOM 566 O O . GLY A 1 72 ? -11.079 -12.400 3.232 1.00 90.56 72 GLY A O 1
ATOM 567 N N . PHE A 1 73 ? -11.480 -10.391 4.156 1.00 92.31 73 PHE A N 1
ATOM 568 C CA . PHE A 1 73 ? -11.394 -10.837 5.546 1.00 92.31 73 PHE A CA 1
ATOM 569 C C . PHE A 1 73 ? -12.792 -11.032 6.136 1.00 92.31 73 PHE A C 1
ATOM 571 O O . PHE A 1 73 ? -13.671 -10.179 5.962 1.00 92.31 73 PHE A O 1
ATOM 578 N N . GLU A 1 74 ? -13.002 -12.123 6.874 1.00 92.81 74 GLU A N 1
ATOM 579 C CA . GLU A 1 74 ? -14.215 -12.261 7.672 1.00 92.81 74 GLU A CA 1
ATOM 580 C C . GLU A 1 74 ? -14.135 -11.388 8.925 1.00 92.81 74 GLU A C 1
ATOM 582 O O . GLU A 1 74 ? -13.086 -11.213 9.546 1.00 92.81 74 GLU A O 1
ATOM 587 N N . LEU A 1 75 ? -15.283 -10.855 9.347 1.00 88.56 75 LEU A N 1
ATOM 588 C CA . LEU A 1 75 ? -15.350 -10.007 10.536 1.00 88.56 75 LEU A CA 1
ATOM 589 C C . LEU A 1 75 ? -14.859 -10.736 11.796 1.00 88.56 75 LEU A C 1
ATOM 591 O O . LEU A 1 75 ? -14.271 -10.107 12.668 1.00 88.56 75 LEU A O 1
ATOM 595 N N . LYS A 1 76 ? -15.104 -12.048 11.898 1.00 91.12 76 LYS A N 1
ATOM 596 C CA . LYS A 1 76 ? -14.665 -12.855 13.043 1.00 91.12 76 LYS A CA 1
ATOM 597 C C . LYS A 1 76 ? -13.144 -12.919 13.137 1.00 91.12 76 LYS A C 1
ATOM 599 O O . LYS A 1 76 ? -12.623 -12.736 14.230 1.00 91.12 76 LYS A O 1
ATOM 604 N N . ASP A 1 77 ? -12.469 -13.099 12.007 1.00 93.06 77 ASP A N 1
ATOM 605 C CA . ASP A 1 77 ? -11.008 -13.178 11.949 1.00 93.06 77 ASP A CA 1
ATOM 606 C C . ASP A 1 77 ? -10.381 -11.837 12.325 1.00 93.06 77 ASP A C 1
ATOM 608 O O . ASP A 1 77 ? -9.469 -11.784 13.140 1.00 93.06 77 ASP A O 1
ATOM 612 N N . ILE A 1 78 ? -10.943 -10.731 11.822 1.00 91.12 78 ILE A N 1
ATOM 613 C CA . ILE A 1 78 ? -10.487 -9.386 12.196 1.00 91.12 78 ILE A CA 1
ATOM 614 C C . ILE A 1 78 ? -10.647 -9.164 13.702 1.00 91.12 78 ILE A C 1
ATOM 616 O O . ILE A 1 78 ? -9.755 -8.615 14.335 1.00 91.12 78 ILE A O 1
ATOM 620 N N . LEU A 1 79 ? -11.791 -9.549 14.276 1.00 92.06 79 LEU A N 1
ATOM 621 C CA . LEU A 1 79 ? -12.073 -9.337 15.697 1.00 92.06 79 LEU A CA 1
ATOM 622 C C . LEU A 1 79 ? -11.249 -10.247 16.617 1.00 92.06 79 LEU A C 1
ATOM 624 O O . LEU A 1 79 ? -11.040 -9.869 17.766 1.00 92.06 79 LEU A O 1
ATOM 628 N N . ALA A 1 80 ? -10.785 -11.403 16.135 1.00 92.69 80 ALA A N 1
ATOM 629 C CA . ALA A 1 80 ? -9.950 -12.324 16.905 1.00 92.69 80 ALA A CA 1
ATOM 630 C C . ALA A 1 80 ? -8.554 -11.754 17.217 1.00 92.69 80 ALA A C 1
ATOM 632 O O . ALA A 1 80 ? -7.942 -12.157 18.201 1.00 92.69 80 ALA A O 1
ATOM 633 N N . GLU A 1 81 ? -8.082 -10.789 16.422 1.00 94.19 81 GLU A N 1
ATOM 634 C CA . GLU A 1 81 ? -6.805 -10.092 16.632 1.00 94.19 81 GLU A CA 1
ATOM 635 C C . GLU A 1 81 ? -6.863 -9.019 17.739 1.00 94.19 81 GLU A C 1
ATOM 637 O O . GLU A 1 81 ? -5.833 -8.457 18.111 1.00 94.19 81 GLU A O 1
ATOM 642 N N . PHE A 1 82 ? -8.051 -8.709 18.271 1.00 94.31 82 PHE A N 1
ATOM 643 C CA . PHE A 1 82 ? -8.249 -7.693 19.311 1.00 94.31 82 PHE A CA 1
ATOM 644 C C . PHE A 1 82 ? -8.634 -8.321 20.648 1.00 94.31 82 PHE A C 1
ATOM 646 O O . PHE A 1 82 ? -9.251 -9.387 20.708 1.00 94.31 82 PHE A O 1
ATOM 653 N N . SER A 1 83 ? -8.332 -7.623 21.744 1.00 94.56 83 SER A N 1
ATOM 654 C CA . SER A 1 83 ? -8.756 -8.082 23.065 1.00 94.56 83 SER A CA 1
ATOM 655 C C . SER A 1 83 ? -10.285 -7.965 23.226 1.00 94.56 83 SER A C 1
ATOM 657 O O . SER A 1 83 ? -10.911 -7.055 22.661 1.00 94.56 83 SER A O 1
ATOM 659 N N . PRO A 1 84 ? -10.925 -8.836 24.032 1.00 92.44 84 PRO A N 1
ATOM 660 C CA . PRO A 1 84 ? -12.355 -8.733 24.320 1.00 92.44 84 PRO A CA 1
ATOM 661 C C . PRO A 1 84 ? -12.764 -7.345 24.843 1.00 92.44 84 PRO A C 1
ATOM 663 O O . PRO A 1 84 ? -13.805 -6.808 24.454 1.00 92.44 84 PRO A O 1
ATOM 666 N N . GLU A 1 85 ? -11.922 -6.722 25.672 1.00 94.62 85 GLU A N 1
ATOM 667 C CA . GLU A 1 85 ? -12.149 -5.390 26.235 1.00 94.62 85 GLU A CA 1
ATOM 668 C C . GLU A 1 85 ? -12.181 -4.298 25.154 1.00 94.62 85 GLU A C 1
ATOM 670 O O . GLU A 1 85 ? -13.027 -3.395 25.199 1.00 94.62 85 GLU A O 1
ATOM 675 N N . GLU A 1 86 ? -11.292 -4.379 24.160 1.00 93.88 86 GLU A N 1
ATOM 676 C CA . GLU A 1 86 ? -11.226 -3.435 23.039 1.00 93.88 86 GLU A CA 1
ATOM 677 C C . GLU A 1 86 ? -12.476 -3.529 22.156 1.00 93.88 86 GLU A C 1
ATOM 679 O O . GLU A 1 86 ? -13.083 -2.506 21.798 1.00 93.88 86 GLU A O 1
ATOM 684 N N . VAL A 1 87 ? -12.912 -4.758 21.863 1.00 94.38 87 VAL A N 1
ATOM 685 C CA . VAL A 1 87 ? -14.122 -5.027 21.078 1.00 94.38 87 VAL A CA 1
ATOM 686 C C . VAL A 1 87 ? -15.363 -4.511 21.810 1.00 94.38 87 VAL A C 1
ATOM 688 O O . VAL A 1 87 ? -16.177 -3.783 21.227 1.00 94.38 87 VAL A O 1
ATOM 691 N N . GLU A 1 88 ? -15.499 -4.794 23.107 1.00 93.50 88 GLU A N 1
ATOM 692 C CA . GLU A 1 88 ? -16.609 -4.285 23.915 1.00 93.50 88 GLU A CA 1
ATOM 693 C C . GLU A 1 88 ? -16.651 -2.753 23.972 1.00 93.50 88 GLU A C 1
ATOM 695 O O . GLU A 1 88 ? -17.725 -2.142 23.858 1.00 93.50 88 GLU A O 1
ATOM 700 N N . ALA A 1 89 ? -15.495 -2.110 24.152 1.00 94.94 89 ALA A N 1
ATOM 701 C CA . ALA A 1 89 ? -15.392 -0.656 24.174 1.00 94.94 89 ALA A CA 1
ATOM 702 C C . ALA A 1 89 ? -15.836 -0.041 22.835 1.00 94.94 89 ALA A C 1
ATOM 704 O O . ALA A 1 89 ? -16.542 0.977 22.821 1.00 94.94 89 ALA A O 1
ATOM 705 N N . CYS A 1 90 ? -15.481 -0.673 21.713 1.00 90.88 90 CYS A N 1
ATOM 706 C CA . CYS A 1 90 ? -15.923 -0.272 20.379 1.00 90.88 90 CYS A CA 1
ATOM 707 C C . CYS A 1 90 ? -17.449 -0.405 20.220 1.00 90.88 90 CYS A C 1
ATOM 709 O O . CYS A 1 90 ? -18.128 0.562 19.850 1.00 90.88 90 CYS A O 1
ATOM 711 N N . LEU A 1 91 ? -18.022 -1.550 20.606 1.00 92.25 91 LEU A N 1
ATO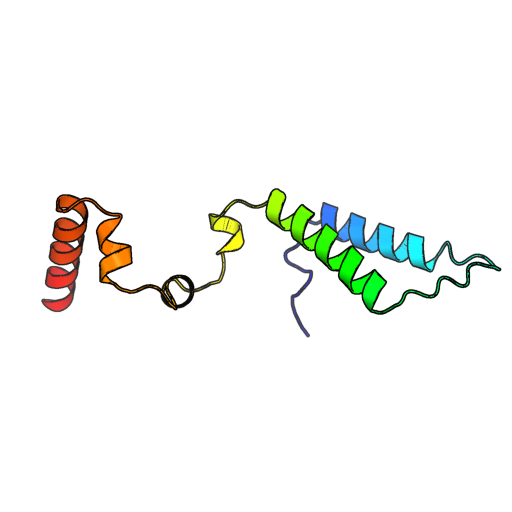M 712 C CA . LEU A 1 91 ? -19.469 -1.796 20.548 1.00 92.25 91 LEU A CA 1
ATOM 713 C C . LEU A 1 91 ? -20.267 -0.796 21.398 1.00 92.25 91 LEU A C 1
ATOM 715 O O . LEU A 1 91 ? -21.307 -0.293 20.958 1.00 92.25 91 LEU A O 1
ATOM 719 N N . LYS A 1 92 ? -19.770 -0.438 22.591 1.00 93.50 92 LYS A N 1
ATOM 720 C CA . LYS A 1 92 ? -20.375 0.599 23.449 1.00 93.50 92 LYS A CA 1
ATOM 721 C C . LYS A 1 92 ? -20.426 1.962 22.743 1.00 93.50 92 LYS A C 1
ATOM 723 O O . LYS A 1 92 ? -21.444 2.652 22.832 1.00 93.50 92 LYS A O 1
ATOM 728 N N . LYS A 1 93 ? -19.371 2.356 22.019 1.00 93.00 93 LYS A N 1
ATOM 729 C CA . LYS A 1 93 ? -19.335 3.616 21.245 1.00 93.00 93 LYS A CA 1
ATOM 730 C C . LYS A 1 93 ? -20.311 3.593 20.062 1.00 93.00 93 LYS A C 1
ATOM 732 O O . LYS A 1 93 ? -20.991 4.592 19.827 1.00 93.00 93 LYS A O 1
ATOM 737 N N . LEU A 1 94 ? -20.427 2.464 19.360 1.00 91.44 94 LEU A N 1
ATOM 738 C CA . LEU A 1 94 ? -21.355 2.303 18.233 1.00 91.44 94 LEU A CA 1
ATOM 739 C C . LEU A 1 94 ? -22.823 2.379 18.673 1.00 91.44 94 LEU A C 1
ATOM 741 O O . LEU A 1 94 ? -23.597 3.133 18.085 1.00 91.44 94 LEU A O 1
ATOM 745 N N . LYS A 1 95 ? -23.193 1.695 19.764 1.00 90.38 95 LYS A N 1
ATOM 746 C CA . LYS A 1 95 ? -24.553 1.768 20.334 1.00 90.38 95 LYS A CA 1
ATOM 747 C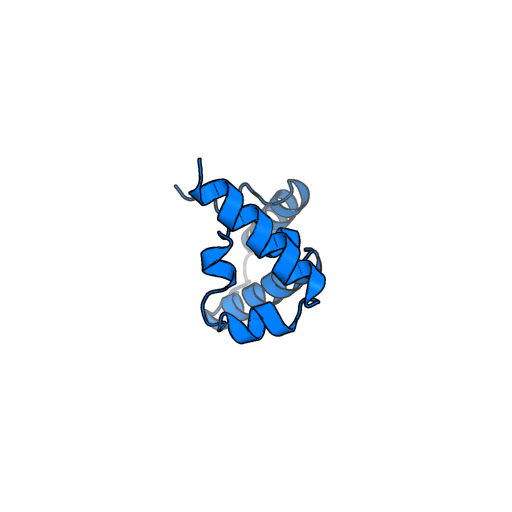 C . LYS A 1 95 ? -24.943 3.194 20.743 1.00 90.38 95 LYS A C 1
ATOM 749 O O . LYS A 1 95 ? -26.095 3.582 20.582 1.00 90.38 95 LYS A O 1
ATOM 754 N N . LYS A 1 96 ? -23.993 4.000 21.240 1.00 86.56 96 LYS A N 1
ATOM 755 C CA . LYS A 1 96 ? -24.227 5.423 21.554 1.00 86.56 96 LYS A CA 1
ATOM 756 C C . LYS A 1 96 ? -24.462 6.274 20.304 1.00 86.56 96 LYS A C 1
ATOM 758 O O . LYS A 1 96 ? -25.256 7.205 20.367 1.00 86.56 96 LYS A O 1
ATOM 763 N N . ARG A 1 97 ? -23.795 5.965 19.186 1.00 84.38 97 ARG A N 1
ATOM 764 C CA . ARG A 1 97 ? -24.008 6.657 17.903 1.00 84.38 97 ARG A CA 1
ATOM 765 C C . ARG A 1 97 ? -25.370 6.356 17.278 1.00 84.38 97 ARG A C 1
ATOM 767 O O . ARG A 1 97 ? -25.893 7.235 16.624 1.00 84.38 97 ARG A O 1
ATOM 774 N N . GLN A 1 98 ? -25.929 5.163 17.488 1.00 74.06 98 GLN A N 1
ATOM 775 C CA . GLN A 1 98 ? -27.248 4.780 16.954 1.00 74.06 98 GLN A CA 1
ATOM 776 C C . GLN A 1 98 ? -28.438 5.305 17.775 1.00 74.06 98 GLN A C 1
ATOM 778 O O . GLN A 1 98 ? -29.571 5.246 17.315 1.00 74.06 98 GLN A O 1
ATOM 783 N N . ARG A 1 99 ? -28.199 5.758 19.013 1.00 66.88 99 ARG A N 1
ATOM 784 C CA . ARG A 1 99 ? -29.228 6.330 19.902 1.00 66.88 99 ARG A CA 1
ATOM 785 C C . ARG A 1 99 ? -29.337 7.859 19.810 1.00 66.88 99 ARG A C 1
ATOM 787 O O . ARG A 1 99 ? -30.146 8.436 20.528 1.00 66.88 99 ARG A O 1
ATOM 794 N N . LYS A 1 100 ? -28.491 8.493 18.997 1.00 51.00 100 LYS A N 1
ATOM 795 C CA . LYS A 1 100 ? -28.587 9.901 18.602 1.00 51.00 100 LYS A CA 1
ATOM 796 C C . LYS A 1 100 ? -29.175 9.971 17.205 1.00 51.00 100 LYS A C 1
ATOM 798 O O . LYS A 1 100 ? -29.887 10.961 16.957 1.00 51.00 100 LYS A O 1
#

Foldseek 3Di:
DDPPPVPDDPVVVVVVCVVVCCVVVVPDPPPPPPCDPVNVVVVVVVVVCVVVVPDDPCRVCPPPDPVRVCPPPDPVVVCVVDDPVVVVVVVVVVVVVVVD